Protein AF-Q56ZF6-F1 (afdb_monomer_lite)

Radius of gyration: 18.32 Å; chains: 1; bounding box: 59×17×38 Å

Organism: Arabidopsis thaliana (NCBI:txid3702)

Structure (mmCIF, N/CA/C/O backbone):
data_AF-Q56ZF6-F1
#
_entry.id   AF-Q56ZF6-F1
#
loop_
_atom_site.g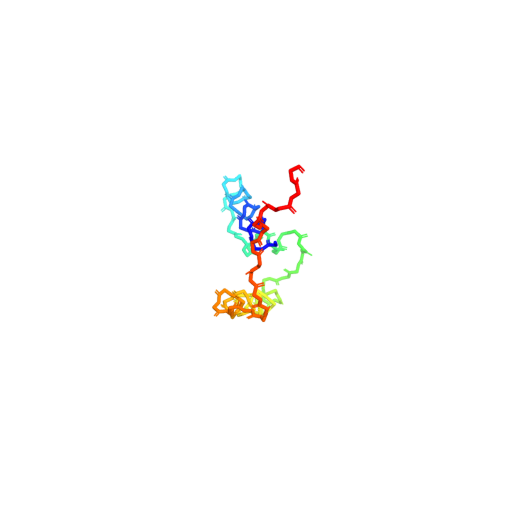roup_PDB
_atom_site.id
_atom_site.type_symbol
_atom_site.label_atom_id
_atom_site.label_alt_id
_atom_site.label_comp_id
_atom_site.label_asym_id
_atom_site.label_entity_id
_atom_site.label_seq_id
_atom_site.pdbx_PDB_ins_code
_atom_site.Cartn_x
_atom_site.Cartn_y
_atom_site.Cartn_z
_atom_site.occupancy
_atom_site.B_iso_or_equiv
_atom_site.auth_seq_id
_atom_site.auth_comp_id
_atom_site.auth_asym_id
_atom_site.auth_atom_id
_atom_site.pdbx_PDB_model_num
ATOM 1 N N . LEU A 1 1 ? 9.448 2.865 -2.454 1.00 87.38 1 LEU A N 1
ATOM 2 C CA . LEU A 1 1 ? 8.028 2.918 -2.024 1.00 87.38 1 LEU A CA 1
ATOM 3 C C . LEU A 1 1 ? 7.569 1.594 -1.423 1.00 87.38 1 LEU A C 1
ATOM 5 O O . LEU A 1 1 ? 7.275 1.590 -0.239 1.00 87.38 1 LEU A O 1
ATOM 9 N N . ALA A 1 2 ? 7.599 0.479 -2.166 1.00 93.31 2 ALA A N 1
ATOM 10 C CA . ALA A 1 2 ? 7.190 -0.834 -1.643 1.00 93.31 2 ALA A CA 1
ATOM 11 C C . ALA A 1 2 ? 7.911 -1.230 -0.337 1.00 93.31 2 ALA A C 1
ATOM 13 O O . ALA A 1 2 ? 7.260 -1.555 0.646 1.00 93.31 2 ALA A O 1
ATOM 14 N N . GLN A 1 3 ? 9.245 -1.112 -0.288 1.00 96.62 3 GLN A N 1
ATOM 15 C CA . GLN A 1 3 ? 10.031 -1.455 0.908 1.00 96.62 3 GLN A CA 1
ATOM 16 C C . GLN A 1 3 ? 9.644 -0.634 2.149 1.00 96.62 3 GLN A C 1
ATOM 18 O O . GLN A 1 3 ? 9.564 -1.187 3.238 1.00 96.62 3 GLN A O 1
ATOM 23 N N . LEU A 1 4 ? 9.368 0.666 1.990 1.00 96.12 4 LEU A N 1
ATOM 24 C CA . LEU A 1 4 ? 8.943 1.524 3.101 1.00 96.12 4 LEU A CA 1
ATOM 25 C C . LEU A 1 4 ? 7.518 1.196 3.555 1.00 96.12 4 LEU A C 1
ATOM 27 O O . LEU A 1 4 ? 7.276 1.117 4.753 1.00 96.12 4 LEU A O 1
ATOM 31 N N . GLY A 1 5 ? 6.603 0.952 2.611 1.00 93.44 5 GLY A N 1
ATOM 32 C CA . GLY A 1 5 ? 5.233 0.545 2.927 1.00 93.44 5 GLY A CA 1
ATOM 33 C C . GLY A 1 5 ? 5.193 -0.747 3.741 1.00 93.44 5 GLY A C 1
ATOM 34 O O . GLY A 1 5 ? 4.528 -0.796 4.770 1.00 93.44 5 GLY A O 1
ATOM 35 N N . ILE A 1 6 ? 5.980 -1.751 3.339 1.00 96.25 6 ILE A N 1
ATOM 36 C CA . ILE A 1 6 ? 6.108 -3.015 4.077 1.00 96.25 6 ILE A CA 1
ATOM 37 C C . ILE A 1 6 ? 6.774 -2.807 5.443 1.00 96.25 6 ILE A C 1
ATOM 39 O O . ILE A 1 6 ? 6.298 -3.334 6.445 1.00 96.25 6 ILE A O 1
ATOM 43 N N . ALA A 1 7 ? 7.861 -2.032 5.517 1.00 97.38 7 ALA A N 1
ATOM 44 C CA . ALA A 1 7 ? 8.545 -1.786 6.785 1.00 97.38 7 ALA A CA 1
ATOM 45 C C . ALA A 1 7 ? 7.616 -1.121 7.814 1.00 97.38 7 ALA A C 1
ATOM 47 O O . ALA A 1 7 ? 7.544 -1.566 8.958 1.00 97.38 7 ALA A O 1
ATOM 48 N N . PHE A 1 8 ? 6.872 -0.090 7.408 1.00 95.88 8 PHE A N 1
ATOM 49 C CA . PHE A 1 8 ? 5.961 0.617 8.306 1.00 95.88 8 PHE A CA 1
ATOM 50 C C . PHE A 1 8 ? 4.739 -0.217 8.670 1.00 95.88 8 PHE A C 1
ATOM 52 O O . PHE A 1 8 ? 4.377 -0.235 9.844 1.00 95.88 8 PHE A O 1
ATOM 59 N N . SER A 1 9 ? 4.170 -0.980 7.729 1.00 95.56 9 SER A N 1
ATOM 60 C CA . SER A 1 9 ? 3.049 -1.863 8.057 1.00 95.56 9 SER A CA 1
ATOM 61 C C . SER A 1 9 ? 3.442 -2.928 9.079 1.00 95.56 9 SER A C 1
ATOM 63 O O . SER A 1 9 ? 2.665 -3.206 9.987 1.00 95.56 9 SER A O 1
ATOM 65 N N . LEU A 1 10 ? 4.652 -3.492 8.970 1.00 97.31 10 LEU A N 1
ATOM 66 C CA . LEU A 1 10 ? 5.160 -4.491 9.916 1.00 97.31 10 LEU A CA 1
ATOM 67 C C . LEU A 1 10 ? 5.449 -3.886 11.293 1.00 97.31 10 LEU A C 1
ATOM 69 O O . LEU A 1 10 ? 5.062 -4.464 12.306 1.00 97.31 10 LEU A O 1
ATOM 73 N N . ILE A 1 11 ? 6.097 -2.719 11.347 1.00 97.75 11 ILE A N 1
ATOM 74 C CA . ILE A 1 11 ? 6.343 -2.014 12.614 1.00 97.75 11 ILE A CA 1
ATOM 75 C C . ILE A 1 11 ? 5.011 -1.678 13.296 1.00 97.75 11 ILE A C 1
ATOM 77 O O . ILE A 1 11 ? 4.833 -1.964 14.481 1.00 97.75 11 ILE A O 1
ATOM 81 N N . GLY A 1 12 ? 4.061 -1.117 12.548 1.00 95.81 12 GLY A N 1
ATOM 82 C CA . GLY A 1 12 ? 2.736 -0.797 13.061 1.00 95.81 12 GLY A CA 1
ATOM 83 C C . GLY A 1 12 ? 1.974 -2.038 13.519 1.00 95.81 12 GLY A C 1
ATOM 84 O O . GLY A 1 12 ? 1.332 -2.000 14.565 1.00 95.81 12 GLY A O 1
ATOM 85 N N . GLU A 1 13 ? 2.098 -3.166 12.819 1.00 98.00 13 GLU A N 1
ATOM 86 C CA . GLU A 1 13 ? 1.445 -4.421 13.200 1.00 98.00 13 GLU A CA 1
ATOM 87 C C . GLU A 1 13 ? 2.025 -4.994 14.495 1.00 98.00 13 GLU A C 1
ATOM 89 O O . GLU A 1 13 ? 1.265 -5.366 15.387 1.00 98.00 13 GLU A O 1
ATOM 94 N N . ILE A 1 14 ? 3.352 -4.980 14.651 1.00 98.06 14 ILE A N 1
ATOM 95 C CA . ILE A 1 14 ? 4.026 -5.423 15.881 1.00 98.06 14 ILE A CA 1
ATOM 96 C C . ILE A 1 14 ? 3.600 -4.572 17.084 1.00 98.06 14 ILE A C 1
ATOM 98 O O . ILE A 1 14 ? 3.382 -5.105 18.171 1.00 98.06 14 ILE A O 1
ATOM 102 N N . ILE A 1 15 ? 3.480 -3.254 16.906 1.00 97.56 15 ILE A N 1
ATOM 103 C CA . ILE A 1 15 ? 3.164 -2.329 18.003 1.00 97.56 15 ILE A CA 1
ATOM 104 C C . ILE A 1 15 ? 1.666 -2.336 18.336 1.00 97.56 15 ILE A C 1
ATOM 106 O O . ILE A 1 15 ? 1.292 -2.259 19.505 1.00 97.56 15 ILE A O 1
ATOM 110 N N . THR A 1 16 ? 0.798 -2.400 17.325 1.00 96.50 16 THR A N 1
ATOM 111 C CA . THR A 1 16 ? -0.653 -2.186 17.489 1.00 96.50 16 THR A CA 1
ATOM 112 C C . THR A 1 16 ? -1.481 -3.469 17.457 1.00 96.50 16 THR A C 1
ATOM 114 O O . THR A 1 16 ? -2.652 -3.442 17.839 1.00 96.50 16 THR A O 1
ATOM 117 N N . GLY A 1 17 ? -0.914 -4.580 16.977 1.00 96.75 17 GLY A N 1
ATOM 118 C CA . GLY A 1 17 ? -1.625 -5.839 16.741 1.00 96.75 17 GLY A CA 1
ATOM 119 C C . GLY A 1 17 ? -2.614 -5.791 15.571 1.00 96.75 17 GLY A C 1
ATOM 120 O O . GLY A 1 17 ? -3.465 -6.671 15.450 1.00 96.75 17 GLY A O 1
ATOM 121 N N . LYS A 1 18 ? -2.560 -4.751 14.730 1.00 96.25 18 LYS A N 1
ATOM 122 C CA . LYS A 1 18 ? -3.467 -4.562 13.592 1.00 96.25 18 LYS A CA 1
ATOM 123 C C . LYS A 1 18 ? -2.702 -4.735 12.289 1.00 96.25 18 LYS A C 1
ATOM 125 O O . LYS A 1 18 ? -1.690 -4.077 12.086 1.00 96.25 18 LYS A O 1
ATOM 130 N N . GLY A 1 19 ? -3.210 -5.565 11.383 1.00 95.06 19 GLY A N 1
ATOM 131 C CA . GLY A 1 19 ? -2.613 -5.726 10.055 1.00 95.06 19 GLY A CA 1
ATOM 132 C C . GLY A 1 19 ? -2.686 -4.452 9.199 1.00 95.06 19 GLY A C 1
ATOM 133 O O . GLY A 1 19 ? -3.436 -3.520 9.502 1.00 95.06 19 GLY A O 1
ATOM 134 N N . ALA A 1 20 ? -1.942 -4.438 8.091 1.00 94.56 20 ALA A N 1
ATOM 135 C CA . ALA A 1 20 ? -1.771 -3.271 7.215 1.00 94.56 20 ALA A CA 1
ATOM 136 C C . ALA A 1 20 ? -3.091 -2.609 6.755 1.00 94.56 20 ALA A C 1
ATOM 138 O O . ALA A 1 20 ? -3.218 -1.389 6.794 1.00 94.56 20 ALA A O 1
ATOM 139 N N . LEU A 1 21 ? -4.103 -3.396 6.364 1.00 94.44 21 LEU A N 1
ATOM 140 C CA . LEU A 1 21 ? -5.400 -2.867 5.907 1.00 94.44 21 LEU A CA 1
ATOM 141 C C . LEU A 1 21 ? -6.159 -2.131 7.024 1.00 94.44 21 LEU A C 1
ATOM 143 O O . LEU A 1 21 ? -6.771 -1.090 6.793 1.00 94.44 21 LEU A O 1
ATOM 147 N N . ALA A 1 22 ? -6.088 -2.651 8.251 1.00 94.56 22 ALA A N 1
ATOM 148 C CA . ALA A 1 22 ? -6.710 -2.025 9.411 1.00 94.56 22 ALA A CA 1
ATOM 149 C C . ALA A 1 22 ? -5.964 -0.748 9.829 1.00 94.56 22 ALA A C 1
ATOM 151 O O . ALA A 1 22 ? -6.605 0.220 10.232 1.00 94.56 22 ALA A O 1
ATOM 152 N N . GLN A 1 23 ? -4.633 -0.722 9.696 1.00 95.38 23 GLN A N 1
ATOM 153 C CA . GLN A 1 23 ? -3.841 0.493 9.908 1.00 95.38 23 GLN A CA 1
ATOM 154 C C . GLN A 1 23 ? -4.239 1.587 8.907 1.00 95.38 23 GLN A C 1
ATOM 156 O O . GLN A 1 23 ? -4.532 2.704 9.322 1.00 95.38 23 GLN A O 1
ATOM 161 N N . LEU A 1 24 ? -4.383 1.251 7.619 1.00 94.12 24 LEU A N 1
ATOM 162 C CA . LEU A 1 24 ? -4.826 2.199 6.590 1.00 94.12 24 LEU A CA 1
ATOM 163 C C . LEU A 1 24 ? -6.219 2.780 6.873 1.00 94.12 24 LEU A C 1
ATOM 165 O O . LEU A 1 24 ? -6.418 3.983 6.723 1.00 94.12 24 LEU A O 1
ATOM 169 N N . ASN A 1 25 ? -7.180 1.962 7.314 1.00 94.19 25 ASN A N 1
ATOM 170 C CA . ASN A 1 25 ? -8.505 2.446 7.721 1.00 94.19 25 ASN A CA 1
ATOM 171 C C . ASN A 1 25 ? -8.425 3.435 8.898 1.00 94.19 25 ASN A C 1
ATOM 173 O O . ASN A 1 25 ? -9.103 4.460 8.881 1.00 94.19 25 ASN A O 1
ATOM 177 N N . ILE A 1 26 ? -7.579 3.156 9.893 1.00 93.69 26 ILE A N 1
ATOM 178 C CA . ILE A 1 26 ? -7.417 4.009 11.080 1.00 93.69 26 ILE A CA 1
ATOM 179 C C . ILE A 1 26 ? -6.714 5.326 10.740 1.00 93.69 26 ILE A C 1
ATOM 181 O O . ILE A 1 26 ? -7.133 6.377 11.216 1.00 93.69 26 ILE A O 1
ATOM 185 N N . GLU A 1 27 ? -5.663 5.279 9.923 1.00 93.00 27 GLU A N 1
ATOM 186 C CA . GLU A 1 27 ? -4.857 6.454 9.577 1.00 93.00 27 GLU A CA 1
ATOM 187 C C . GLU A 1 27 ? -5.564 7.393 8.598 1.00 93.00 27 GLU A C 1
ATOM 189 O O . GLU A 1 27 ? -5.414 8.611 8.685 1.00 93.00 27 GLU A O 1
ATOM 194 N N . THR A 1 28 ? -6.341 6.840 7.665 1.00 93.81 28 THR A N 1
ATOM 195 C CA . THR A 1 28 ? -7.048 7.636 6.650 1.00 93.81 28 THR A CA 1
ATOM 196 C C . THR A 1 28 ? -8.462 8.027 7.073 1.00 93.81 28 THR A C 1
ATOM 198 O O . THR A 1 28 ? -9.019 8.979 6.531 1.00 93.81 28 THR A O 1
ATOM 201 N N . GLY A 1 29 ? -9.069 7.286 8.008 1.00 94.44 29 GLY A N 1
ATOM 202 C CA . GLY A 1 29 ? -10.477 7.429 8.383 1.00 94.44 29 GLY A CA 1
ATOM 203 C C . GLY A 1 29 ? -11.469 6.929 7.324 1.00 94.44 29 GLY A C 1
ATOM 204 O O . GLY A 1 29 ? -12.677 7.072 7.509 1.00 94.44 29 GLY A O 1
ATOM 205 N N . ILE A 1 30 ? -10.991 6.343 6.220 1.00 95.06 30 ILE A N 1
ATOM 206 C CA . ILE A 1 30 ? -11.831 5.832 5.130 1.00 95.06 30 ILE A CA 1
ATOM 207 C C . ILE A 1 30 ? -12.345 4.438 5.506 1.00 95.06 30 ILE A C 1
ATOM 209 O O . ILE A 1 30 ? -11.515 3.578 5.812 1.00 95.06 30 ILE A O 1
ATOM 213 N N . PRO A 1 31 ? -13.665 4.165 5.462 1.00 94.94 31 PRO A N 1
ATOM 214 C CA . PRO A 1 31 ? -14.219 2.837 5.729 1.00 94.94 31 PRO A CA 1
ATOM 215 C C . PRO A 1 31 ? -13.552 1.732 4.897 1.00 94.94 31 PRO A C 1
ATOM 217 O O . PRO A 1 31 ? -13.228 1.934 3.730 1.00 94.94 31 PRO A O 1
ATOM 220 N N . ILE A 1 32 ? -13.389 0.535 5.474 1.00 93.06 32 ILE A N 1
ATOM 221 C CA . ILE A 1 32 ? -12.684 -0.578 4.808 1.00 93.06 32 ILE A CA 1
ATOM 222 C C . ILE A 1 32 ? -13.307 -0.921 3.442 1.00 93.06 32 ILE A C 1
ATOM 224 O O . ILE A 1 32 ? -12.585 -1.089 2.467 1.00 93.06 32 ILE A O 1
ATOM 228 N N . GLN A 1 33 ? -14.638 -0.932 3.343 1.00 93.81 33 GLN A N 1
ATOM 229 C CA . GLN A 1 33 ? -15.360 -1.186 2.086 1.00 93.81 33 GLN A CA 1
ATOM 230 C C . GLN A 1 33 ? -14.992 -0.211 0.951 1.00 93.81 33 GLN A C 1
ATOM 232 O O . GLN A 1 33 ? -15.025 -0.585 -0.218 1.00 93.81 33 GLN A O 1
ATOM 237 N N . ASP A 1 34 ? -14.609 1.022 1.294 1.00 95.12 34 ASP A N 1
ATOM 238 C CA . ASP A 1 34 ? -14.255 2.057 0.323 1.00 95.12 34 ASP A CA 1
ATOM 239 C C . ASP A 1 34 ? -12.754 2.019 -0.016 1.00 95.12 34 ASP A C 1
ATOM 241 O O . ASP A 1 34 ? -12.352 2.409 -1.114 1.00 95.12 34 ASP A O 1
ATOM 245 N N . ILE A 1 35 ? -11.909 1.523 0.902 1.00 94.94 35 ILE A N 1
ATOM 246 C CA . ILE A 1 35 ? -10.455 1.420 0.700 1.00 94.94 35 ILE A CA 1
ATOM 247 C C . ILE A 1 35 ? -10.035 0.111 0.020 1.00 94.94 35 ILE A C 1
ATOM 249 O O . ILE A 1 35 ? -9.017 0.080 -0.672 1.00 94.94 35 ILE A O 1
ATOM 253 N N . GLU A 1 36 ? -10.814 -0.961 0.171 1.00 95.19 36 GLU A N 1
ATOM 254 C CA . GLU A 1 36 ? -10.536 -2.280 -0.411 1.00 95.19 36 GLU A CA 1
ATOM 255 C C . GLU A 1 36 ? -10.265 -2.239 -1.926 1.00 95.19 36 GLU A C 1
ATOM 257 O O . GLU A 1 36 ? -9.243 -2.789 -2.349 1.00 95.19 36 GLU A O 1
ATOM 262 N N . PRO A 1 37 ? -11.070 -1.550 -2.764 1.00 95.88 37 PRO A N 1
ATOM 263 C CA . PRO A 1 37 ? -10.798 -1.459 -4.199 1.00 95.88 37 PRO A CA 1
ATOM 264 C C . PRO A 1 37 ? -9.472 -0.752 -4.514 1.00 95.88 37 PRO A C 1
ATOM 266 O O . PRO A 1 37 ? -8.761 -1.143 -5.442 1.00 95.88 37 PRO A O 1
ATOM 269 N N . LEU A 1 38 ? -9.112 0.269 -3.729 1.00 94.38 38 LEU A N 1
ATOM 270 C CA . LEU A 1 38 ? -7.856 1.009 -3.887 1.00 94.38 38 LEU A CA 1
ATOM 271 C C . LEU A 1 38 ? -6.651 0.149 -3.493 1.00 94.38 38 LEU A C 1
ATOM 273 O O . LEU A 1 38 ? -5.622 0.169 -4.170 1.00 94.38 38 LEU A O 1
ATOM 277 N N . VAL A 1 39 ? -6.784 -0.640 -2.427 1.00 95.50 39 VAL A N 1
ATOM 278 C CA . VAL A 1 39 ? -5.759 -1.599 -1.999 1.00 95.50 39 VAL A CA 1
ATOM 279 C C . VAL A 1 39 ? -5.611 -2.720 -3.024 1.00 95.50 39 VAL A C 1
ATOM 281 O O . VAL A 1 39 ? -4.488 -3.085 -3.362 1.00 95.50 39 VAL A O 1
ATOM 284 N N . LEU A 1 40 ? -6.710 -3.218 -3.593 1.00 96.38 40 LEU A N 1
ATOM 285 C CA . LEU A 1 40 ? -6.663 -4.220 -4.658 1.00 96.38 40 LEU A CA 1
ATOM 286 C C . LEU A 1 40 ? -5.948 -3.685 -5.908 1.00 96.38 40 LEU A C 1
ATOM 288 O O . LEU A 1 40 ? -5.103 -4.379 -6.478 1.00 96.38 40 LEU A O 1
ATOM 292 N N . LEU A 1 41 ? -6.220 -2.434 -6.296 1.00 96.81 41 LEU A N 1
ATOM 293 C CA . LEU A 1 41 ? -5.479 -1.753 -7.360 1.00 96.81 41 LEU A CA 1
ATOM 294 C C . LEU A 1 41 ? -3.984 -1.648 -7.024 1.00 96.81 41 LEU A C 1
ATOM 296 O O . LEU A 1 41 ? -3.143 -1.882 -7.891 1.00 96.81 41 LEU A O 1
ATOM 300 N N . ASN A 1 42 ? -3.642 -1.329 -5.774 1.00 95.62 42 ASN A N 1
ATOM 301 C CA . ASN A 1 42 ? -2.258 -1.235 -5.313 1.00 95.62 42 ASN A CA 1
ATOM 302 C C . ASN A 1 42 ? -1.526 -2.586 -5.385 1.00 95.62 42 ASN A C 1
ATOM 304 O O . ASN A 1 42 ? -0.401 -2.648 -5.885 1.00 95.62 42 ASN A O 1
ATOM 308 N N . VAL A 1 43 ? -2.183 -3.670 -4.959 1.00 97.00 43 VAL A N 1
ATOM 309 C CA . VAL A 1 43 ? -1.663 -5.042 -5.066 1.00 97.00 43 VAL A CA 1
ATOM 310 C C . VAL A 1 43 ? -1.432 -5.412 -6.527 1.00 97.00 43 VAL A C 1
ATOM 312 O O . VAL A 1 43 ? -0.343 -5.870 -6.866 1.00 97.00 43 VAL A O 1
ATOM 315 N N . ALA A 1 44 ? -2.409 -5.167 -7.406 1.00 98.25 44 ALA A N 1
ATOM 316 C CA . ALA A 1 44 ? -2.259 -5.430 -8.835 1.00 98.25 44 ALA A CA 1
ATOM 317 C C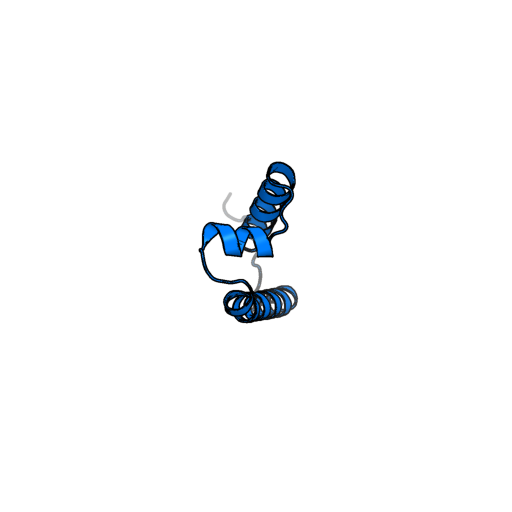 . ALA A 1 44 ? -1.093 -4.625 -9.432 1.00 98.25 44 ALA A C 1
ATOM 319 O O . ALA A 1 44 ? -0.246 -5.185 -10.126 1.00 98.25 44 ALA A O 1
ATOM 320 N N . PHE A 1 45 ? -1.000 -3.333 -9.109 1.00 97.56 45 PHE A N 1
ATOM 321 C CA . PHE A 1 45 ? 0.093 -2.470 -9.550 1.00 97.56 45 PHE A CA 1
ATOM 322 C C . PHE A 1 45 ? 1.462 -3.011 -9.122 1.00 97.56 45 PHE A C 1
ATOM 324 O O . PHE A 1 45 ? 2.333 -3.193 -9.973 1.00 97.56 45 PHE A O 1
ATOM 331 N N . PHE A 1 46 ? 1.662 -3.301 -7.831 1.00 97.19 46 PHE A N 1
ATOM 332 C CA . PHE A 1 46 ? 2.950 -3.802 -7.3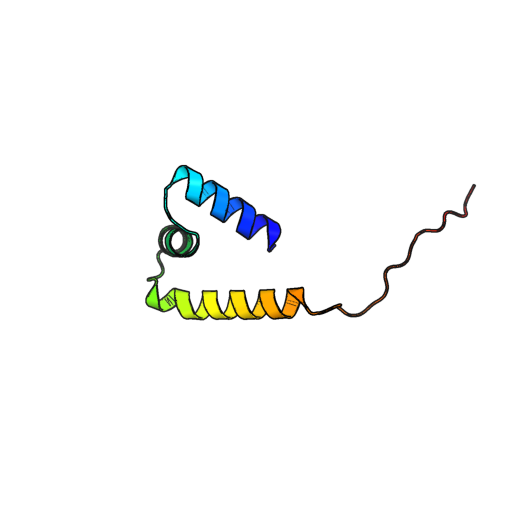46 1.00 97.19 46 PHE A CA 1
ATOM 333 C C . PHE A 1 46 ? 3.259 -5.212 -7.843 1.00 97.19 46 PHE A C 1
ATOM 335 O O . PHE A 1 46 ? 4.426 -5.511 -8.082 1.00 97.19 46 PHE A O 1
ATOM 342 N N . PHE A 1 47 ? 2.246 -6.049 -8.061 1.00 98.00 47 PHE A N 1
ATOM 343 C CA . PHE A 1 47 ? 2.423 -7.362 -8.670 1.00 98.00 47 PHE A CA 1
ATOM 344 C C . PHE A 1 47 ? 2.960 -7.246 -10.101 1.00 98.00 47 PHE A C 1
ATOM 346 O O . PHE A 1 47 ? 3.998 -7.826 -10.417 1.00 98.00 47 PHE A O 1
ATOM 353 N N . PHE A 1 48 ? 2.310 -6.444 -10.951 1.00 98.12 48 PHE A N 1
ATOM 354 C CA . PHE A 1 48 ? 2.781 -6.231 -12.320 1.00 98.12 48 PHE A CA 1
ATOM 355 C C . PHE A 1 48 ? 4.135 -5.518 -12.357 1.00 98.12 48 PHE A C 1
ATOM 357 O O . PHE A 1 48 ? 4.986 -5.875 -13.168 1.00 98.12 48 PHE A O 1
ATOM 364 N N . ALA A 1 49 ? 4.373 -4.555 -11.464 1.00 96.62 49 ALA A N 1
ATOM 365 C CA . ALA A 1 49 ? 5.666 -3.890 -11.348 1.00 96.62 49 ALA A CA 1
ATOM 366 C C . ALA A 1 49 ? 6.786 -4.858 -10.929 1.00 96.62 49 ALA A C 1
ATOM 368 O O . ALA A 1 49 ? 7.893 -4.746 -11.442 1.00 96.62 49 ALA A O 1
ATOM 369 N N . ALA A 1 50 ? 6.504 -5.823 -10.048 1.00 96.69 50 ALA A N 1
ATOM 370 C CA . ALA A 1 50 ? 7.492 -6.793 -9.576 1.00 96.69 50 ALA A CA 1
ATOM 371 C C . ALA A 1 50 ? 7.972 -7.755 -10.674 1.00 96.69 50 ALA A C 1
ATOM 373 O O . ALA A 1 50 ? 9.107 -8.222 -10.617 1.00 96.69 50 ALA A O 1
ATOM 374 N N . ILE A 1 51 ? 7.126 -8.044 -11.668 1.00 97.00 51 ILE A N 1
ATOM 375 C CA . ILE A 1 51 ? 7.481 -8.905 -12.808 1.00 97.00 51 ILE A CA 1
ATOM 376 C C . ILE A 1 51 ? 7.885 -8.117 -14.060 1.00 97.00 51 ILE A C 1
ATOM 378 O O . ILE A 1 51 ? 8.300 -8.718 -15.050 1.00 97.00 51 ILE A O 1
ATOM 382 N N . ASN A 1 52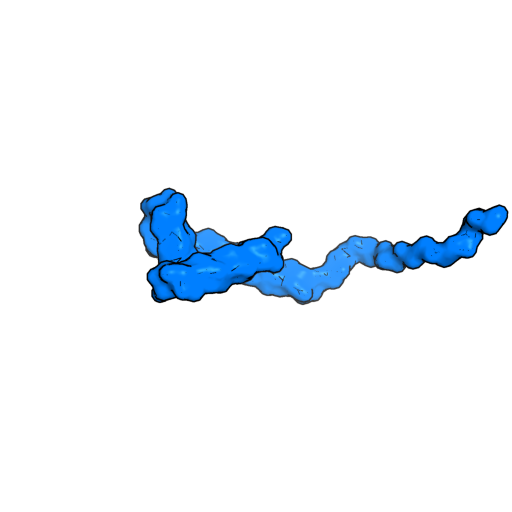 ? 7.754 -6.789 -14.050 1.00 96.31 52 ASN A N 1
ATOM 383 C CA . ASN A 1 52 ? 8.138 -5.945 -15.172 1.00 96.31 52 ASN A CA 1
ATOM 384 C C . ASN A 1 52 ? 9.656 -5.687 -15.128 1.00 96.31 52 ASN A C 1
ATOM 386 O O . ASN A 1 52 ? 10.114 -4.999 -14.215 1.00 96.31 52 ASN A O 1
ATOM 390 N N . PRO A 1 53 ? 10.442 -6.164 -16.113 1.00 92.81 53 PRO A N 1
ATOM 391 C CA . PRO A 1 53 ? 11.888 -5.934 -16.149 1.00 92.81 53 PRO A CA 1
ATOM 392 C C . PRO A 1 53 ? 12.258 -4.458 -16.361 1.00 92.81 53 PRO A C 1
ATOM 394 O O . PRO A 1 53 ? 13.416 -4.084 -16.186 1.00 92.81 53 PRO A O 1
ATOM 397 N N . GLY A 1 54 ? 11.285 -3.616 -16.723 1.00 92.06 54 GLY A N 1
ATOM 398 C CA . GLY A 1 54 ? 11.523 -2.228 -17.075 1.00 92.06 54 GLY A CA 1
ATOM 399 C C . GLY A 1 54 ? 12.187 -2.097 -18.444 1.00 92.06 54 GLY A C 1
ATOM 400 O O . GLY A 1 54 ? 12.619 -3.064 -19.067 1.00 92.06 54 GLY A O 1
ATOM 401 N N . ASN A 1 55 ? 12.244 -0.862 -18.931 1.00 92.62 55 ASN A N 1
ATOM 402 C CA . ASN A 1 55 ? 12.997 -0.523 -20.132 1.00 92.62 55 ASN A CA 1
ATOM 403 C C . ASN A 1 55 ? 14.350 0.077 -19.737 1.00 92.62 55 ASN A C 1
ATOM 405 O O . ASN A 1 55 ? 14.467 0.723 -18.697 1.00 92.62 55 ASN A O 1
ATOM 409 N N . GLY A 1 56 ? 15.346 -0.080 -20.607 1.00 90.38 56 GLY A N 1
ATOM 410 C CA . GLY A 1 56 ? 16.710 0.394 -20.376 1.00 90.38 56 GLY A CA 1
ATOM 411 C C . GLY A 1 56 ? 17.681 -0.742 -20.066 1.00 90.38 56 GLY A C 1
ATOM 412 O O . GLY A 1 56 ? 17.309 -1.913 -20.023 1.00 90.38 56 GLY A O 1
ATOM 413 N N . LYS A 1 57 ? 18.957 -0.394 -19.915 1.00 90.44 57 LYS A N 1
ATOM 414 C CA . LYS A 1 57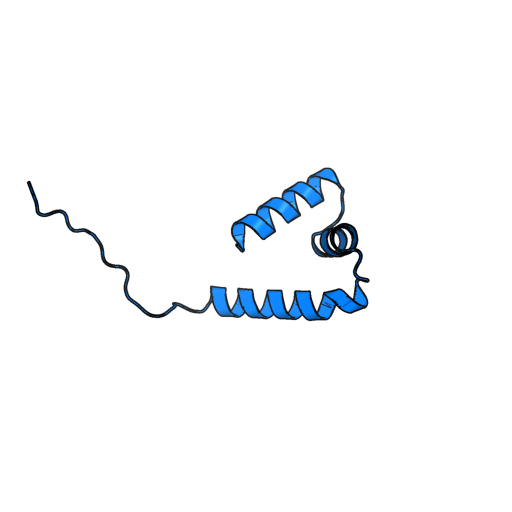 ? 20.030 -1.331 -19.578 1.00 90.44 57 LYS A CA 1
ATOM 415 C C . LYS A 1 57 ? 20.825 -0.752 -18.424 1.00 90.44 57 LYS A C 1
ATOM 417 O O . LYS A 1 57 ? 21.089 0.447 -18.404 1.00 90.44 57 LYS A O 1
ATOM 422 N N . PHE A 1 58 ? 21.198 -1.608 -17.484 1.00 90.81 58 PHE A N 1
ATOM 423 C CA . PHE A 1 58 ? 22.178 -1.248 -16.475 1.00 90.81 58 PHE A CA 1
ATOM 424 C C . PHE A 1 58 ? 23.535 -1.074 -17.166 1.00 90.81 58 PHE A C 1
ATOM 426 O O . PHE A 1 58 ? 23.961 -1.965 -17.900 1.00 90.81 58 PHE A O 1
ATOM 433 N N . ILE A 1 59 ? 24.165 0.081 -16.975 1.00 90.94 59 ILE A N 1
ATOM 434 C CA . ILE A 1 59 ? 25.512 0.373 -17.467 1.00 90.94 59 ILE A CA 1
ATOM 435 C C . ILE A 1 59 ? 26.423 0.386 -16.245 1.00 90.94 59 ILE A C 1
ATOM 437 O O . ILE A 1 59 ? 26.129 1.083 -15.273 1.00 90.94 59 ILE A O 1
ATOM 441 N N . THR A 1 60 ? 27.480 -0.416 -16.277 1.00 87.44 60 THR A N 1
ATOM 442 C CA . THR A 1 60 ? 28.550 -0.361 -15.284 1.00 87.44 60 THR A CA 1
ATOM 443 C C . THR A 1 60 ? 29.509 0.760 -15.649 1.00 87.44 60 THR A C 1
ATOM 445 O O . THR A 1 60 ? 29.745 1.023 -16.826 1.00 87.44 60 THR A O 1
ATOM 448 N N . ASP A 1 61 ? 30.014 1.455 -14.636 1.00 83.69 61 ASP A N 1
ATOM 449 C CA . ASP A 1 61 ? 31.136 2.365 -14.818 1.00 83.69 61 ASP A CA 1
ATOM 450 C C . ASP A 1 61 ? 32.421 1.534 -14.716 1.00 83.69 61 ASP A C 1
ATOM 452 O O . ASP A 1 61 ? 32.799 1.075 -13.633 1.00 83.69 61 ASP A O 1
ATOM 456 N N . ASP A 1 62 ? 33.025 1.250 -15.866 1.00 72.69 62 ASP A N 1
ATOM 457 C CA . ASP A 1 62 ? 34.247 0.464 -15.986 1.00 72.69 62 ASP A CA 1
ATOM 458 C C . ASP A 1 62 ? 35.422 1.452 -15.948 1.00 72.69 62 ASP A C 1
ATOM 460 O O . ASP A 1 62 ? 35.925 1.860 -16.988 1.00 72.69 62 ASP A O 1
ATOM 464 N N . GLY A 1 63 ? 35.785 1.911 -14.747 1.00 67.94 63 GLY A N 1
ATOM 465 C CA . GLY A 1 63 ? 36.687 3.046 -14.532 1.00 67.94 63 GLY A CA 1
ATOM 466 C C . GLY A 1 63 ? 37.885 3.152 -15.489 1.00 67.94 63 GLY A C 1
ATOM 467 O O . GLY A 1 63 ? 38.880 2.446 -15.336 1.00 67.94 63 GLY A O 1
ATOM 468 N N . GLU A 1 64 ? 37.823 4.133 -16.388 1.00 62.12 64 GLU A N 1
ATOM 469 C CA . GLU A 1 64 ? 38.974 4.736 -17.056 1.00 62.12 64 GLU A CA 1
ATOM 470 C C . GLU A 1 64 ? 38.908 6.256 -16.877 1.00 62.12 64 GLU A C 1
ATOM 472 O O . GLU A 1 64 ? 38.315 6.969 -17.673 1.00 62.12 64 GLU A O 1
ATOM 477 N N . GLU A 1 65 ? 39.527 6.735 -15.799 1.00 60.41 65 GLU A N 1
ATOM 478 C CA . GLU A 1 65 ? 40.422 7.898 -15.807 1.00 60.41 65 GLU A CA 1
ATOM 479 C C . GLU A 1 65 ? 41.305 7.772 -14.549 1.00 60.41 65 GLU A C 1
ATOM 481 O O . GLU A 1 65 ? 40.892 8.077 -13.429 1.00 60.41 65 GLU A O 1
ATOM 486 N N . SER A 1 66 ? 42.488 7.170 -14.744 1.00 51.91 66 SER A N 1
ATOM 487 C CA . SER A 1 66 ? 43.607 7.153 -13.785 1.00 51.91 66 SER A CA 1
ATOM 488 C C . SER A 1 66 ? 44.389 8.458 -13.834 1.00 51.91 66 SER A C 1
ATOM 490 O O . SER A 1 66 ? 44.503 9.018 -14.947 1.00 51.91 66 SER A O 1
#

pLDDT: mean 92.41, std 9.05, range [51.91, 98.25]

Sequence (66 aa):
LAQLGIAFSLIGEIITGKGALAQLNIETGIPIQDIEPLVLLNVAFFFFAAINPGNGKFITDDGEES

Foldseek 3Di:
DVVVLVVVQVVCCVVPVDGSLVVCCVVVVDDSVVCVVVVVVVVVVVVCVVPDPDDDDDDDCPDPDD

Secondary structure (DSSP, 8-state):
-HHHHHHHHHHHHHHHS--HHHHHHHHH---HHHHHHHHHHHHHHHHHHHH--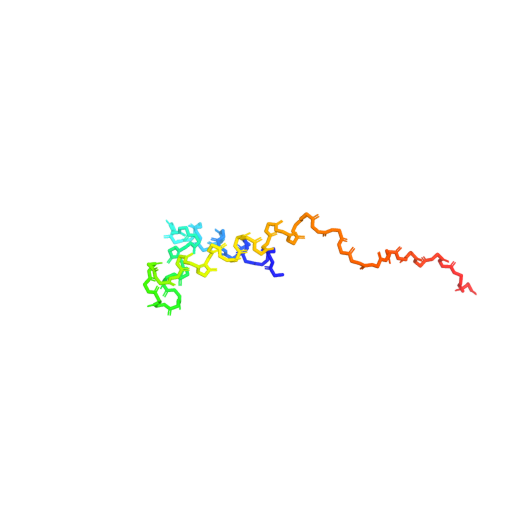-SS----------